Protein AF-A0A955ELM2-F1 (afdb_monomer_lite)

pLDDT: mean 89.81, std 13.29, range [38.81, 98.06]

Foldseek 3Di:
DDPDPDPPDDDVVQQQAAQHPDDQVVVVVVCPVVVVADCAAPPPRDQDDPNHGADWGWAQLVLDPRNNNPVRIGIHGPVVLVVHCNRPCVCPVVDD

Radius of gyration: 15.04 Å; chains: 1; bounding box: 48×31×38 Å

Secondary structure (DSSP, 8-state):
--------PPPGGGTSSTT----HHHHHHHHHHTTSS-SS-TTT--SEETTEE---EEEETTS-TT---GGGEEEE-HHHHHTSTTGGGTTTT---

Structure (mmCIF, N/CA/C/O backbone):
data_AF-A0A955ELM2-F1
#
_entry.id   AF-A0A955ELM2-F1
#
loop_
_atom_site.group_PDB
_atom_site.id
_atom_site.type_symbol
_atom_site.label_atom_id
_atom_site.label_alt_id
_atom_site.label_comp_id
_atom_site.label_asym_id
_atom_site.label_entity_id
_atom_site.label_seq_id
_atom_site.pdbx_PDB_ins_code
_atom_site.Cartn_x
_atom_site.Cartn_y
_atom_site.Cartn_z
_atom_site.occupancy
_atom_site.B_iso_or_equiv
_atom_site.auth_seq_id
_atom_site.auth_comp_id
_atom_site.auth_asym_id
_atom_site.auth_atom_id
_atom_site.pdbx_PDB_model_num
ATOM 1 N N . MET A 1 1 ? -27.889 22.174 -12.419 1.00 38.81 1 MET A N 1
ATOM 2 C CA . MET A 1 1 ? -27.052 21.157 -13.095 1.00 38.81 1 MET A CA 1
ATOM 3 C C . MET A 1 1 ? -25.634 21.258 -12.548 1.00 38.81 1 MET A C 1
ATOM 5 O O . MET A 1 1 ? -24.968 22.259 -12.788 1.00 38.81 1 MET A O 1
ATOM 9 N N . ALA A 1 2 ? -25.212 20.307 -11.711 1.00 47.62 2 ALA A N 1
ATOM 10 C CA . ALA A 1 2 ? -23.889 20.333 -11.089 1.00 47.62 2 ALA A CA 1
ATOM 11 C C . ALA A 1 2 ? -22.823 19.963 -12.132 1.00 47.62 2 ALA A C 1
ATOM 13 O O . ALA A 1 2 ? -22.910 18.914 -12.762 1.00 47.62 2 ALA A O 1
ATOM 14 N N . LYS A 1 3 ? -21.837 20.841 -12.337 1.00 42.06 3 LYS A N 1
ATOM 15 C CA . LYS A 1 3 ? -20.709 20.606 -13.246 1.00 42.06 3 LYS A CA 1
ATOM 16 C C . LYS A 1 3 ? -19.840 19.479 -12.677 1.00 42.06 3 LYS A C 1
ATOM 18 O O . LYS A 1 3 ? -19.122 19.692 -11.701 1.00 42.06 3 LYS A O 1
ATOM 23 N N . THR A 1 4 ? -19.900 18.288 -13.265 1.00 52.91 4 THR A N 1
ATOM 24 C CA . THR A 1 4 ? -19.022 17.163 -12.927 1.00 52.91 4 THR A CA 1
ATOM 25 C C . THR A 1 4 ? -17.591 17.547 -13.302 1.00 52.91 4 THR A C 1
ATOM 27 O O . THR A 1 4 ? -17.262 17.680 -14.478 1.00 52.91 4 THR A O 1
ATOM 30 N N . LYS A 1 5 ? -16.731 17.799 -12.307 1.00 56.66 5 LYS A N 1
ATOM 31 C CA . LYS A 1 5 ? -15.300 18.031 -12.542 1.00 56.66 5 LYS A CA 1
ATOM 32 C C . LYS A 1 5 ? -14.719 16.753 -13.148 1.00 56.66 5 LYS A C 1
ATOM 34 O O . LYS A 1 5 ? -14.665 15.735 -12.466 1.00 56.66 5 LYS A O 1
ATOM 39 N N . THR A 1 6 ? -14.298 16.801 -14.407 1.00 58.84 6 THR A N 1
ATOM 40 C CA . THR A 1 6 ? -13.536 15.721 -15.044 1.00 58.84 6 THR A CA 1
ATOM 41 C C . THR A 1 6 ? -12.256 15.502 -14.243 1.00 58.84 6 THR A C 1
ATOM 43 O O . THR A 1 6 ? -11.404 16.395 -14.178 1.00 58.84 6 THR A O 1
ATOM 46 N N . ASP A 1 7 ? -12.153 14.357 -13.575 1.00 64.06 7 ASP A N 1
ATOM 47 C CA . ASP A 1 7 ? -10.980 13.988 -12.793 1.00 64.06 7 ASP A CA 1
ATOM 48 C C . ASP A 1 7 ? -9.779 13.851 -13.739 1.00 64.06 7 ASP A C 1
ATOM 50 O O . ASP A 1 7 ? -9.738 12.956 -14.575 1.00 64.06 7 ASP A O 1
ATOM 54 N N . ARG A 1 8 ? -8.803 14.762 -13.636 1.00 74.50 8 ARG A N 1
ATOM 55 C CA . ARG A 1 8 ? -7.571 14.756 -14.452 1.00 74.50 8 ARG A CA 1
ATOM 56 C C . ARG A 1 8 ? -6.580 13.669 -14.007 1.00 74.50 8 ARG A C 1
ATOM 58 O O . ARG A 1 8 ? -5.386 13.768 -14.284 1.00 74.50 8 ARG A O 1
ATOM 65 N N . SER A 1 9 ? -7.031 12.686 -13.233 1.00 81.75 9 SER A N 1
ATOM 66 C CA . SER A 1 9 ? -6.167 11.643 -12.703 1.00 81.75 9 SER A CA 1
ATOM 67 C C . SER A 1 9 ? -5.840 10.618 -13.794 1.00 81.75 9 SER A C 1
ATOM 69 O O . SER A 1 9 ? -6.720 10.138 -14.502 1.00 81.75 9 SER A O 1
ATOM 71 N N . LEU A 1 10 ? -4.553 10.278 -13.930 1.00 87.12 10 LEU A N 1
ATOM 72 C CA . LEU A 1 10 ? -4.068 9.236 -14.850 1.00 87.12 10 LEU A CA 1
ATOM 73 C C . LEU A 1 10 ? -4.874 7.944 -14.670 1.00 87.12 10 LEU A C 1
ATOM 75 O O . LEU A 1 10 ? -4.983 7.524 -13.530 1.00 87.12 10 LEU A O 1
ATOM 79 N N . PRO A 1 11 ? -5.425 7.294 -15.695 1.00 91.94 11 PRO A N 1
ATOM 80 C CA . PRO A 1 11 ? -6.164 6.039 -15.533 1.00 91.94 11 PRO A CA 1
ATOM 81 C C . PRO A 1 11 ? -5.384 4.952 -14.755 1.00 91.94 1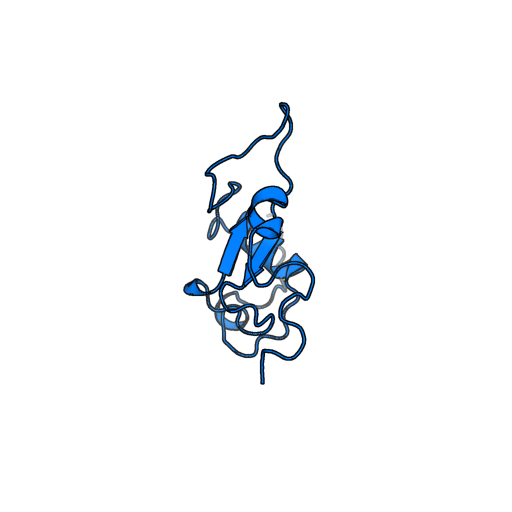1 PRO A C 1
ATOM 83 O O . PRO A 1 11 ? -4.153 4.925 -14.766 1.00 91.94 11 PRO A O 1
ATOM 86 N N . LEU A 1 12 ? -6.083 4.093 -13.998 1.00 91.50 12 LEU A N 1
ATOM 87 C CA . LEU A 1 12 ? -5.434 3.100 -13.121 1.00 91.50 12 LEU A CA 1
ATOM 88 C C . LEU A 1 12 ? -4.674 2.022 -13.899 1.00 91.50 12 LEU A C 1
ATOM 90 O O . LEU A 1 12 ? -3.619 1.590 -13.454 1.00 91.50 12 LEU A O 1
ATOM 94 N N . ASP A 1 13 ? -5.178 1.632 -15.059 1.00 91.75 13 ASP A N 1
ATOM 95 C CA . ASP A 1 13 ? -4.533 0.748 -16.032 1.00 91.75 13 ASP A CA 1
ATOM 96 C C . ASP A 1 13 ? -3.192 1.295 -16.546 1.00 91.75 13 ASP A C 1
ATOM 98 O O . ASP A 1 13 ? -2.297 0.512 -16.833 1.00 91.75 13 ASP A O 1
ATOM 102 N N . GLN A 1 14 ? -2.996 2.618 -16.577 1.00 93.06 14 GLN A N 1
ATOM 103 C CA . GLN A 1 14 ? -1.693 3.225 -16.895 1.00 93.06 14 GLN A CA 1
ATOM 104 C C . GLN A 1 14 ? -0.731 3.265 -15.698 1.00 93.06 14 GLN A C 1
ATOM 106 O O . GLN A 1 14 ? 0.452 3.557 -15.855 1.00 93.06 14 GLN A O 1
ATOM 111 N N . ILE A 1 15 ? -1.231 3.016 -14.485 1.00 95.38 15 ILE A N 1
ATOM 112 C CA . ILE A 1 15 ? -0.441 3.061 -13.250 1.00 95.38 15 ILE A CA 1
ATOM 113 C C . ILE A 1 15 ? -0.076 1.656 -12.778 1.00 95.38 15 ILE A C 1
ATOM 115 O O . ILE A 1 15 ? 1.050 1.462 -12.319 1.00 95.38 15 ILE A O 1
ATOM 119 N N . LEU A 1 16 ? -1.012 0.706 -12.870 1.00 96.75 16 LEU A N 1
ATOM 120 C CA . LEU A 1 16 ? -0.910 -0.670 -12.371 1.00 96.75 16 LEU A CA 1
ATOM 121 C C . LEU A 1 16 ? -0.137 -1.582 -13.334 1.00 96.75 16 LEU A C 1
ATOM 123 O O . LEU A 1 16 ? -0.581 -2.672 -13.692 1.00 96.75 16 LEU A O 1
ATOM 127 N N . ILE A 1 17 ? 1.030 -1.104 -13.744 1.00 96.94 17 ILE A N 1
ATOM 128 C CA . ILE A 1 17 ? 1.931 -1.732 -14.707 1.00 96.94 17 ILE A CA 1
ATOM 129 C C . ILE A 1 17 ? 3.323 -1.893 -14.098 1.00 96.94 17 ILE A C 1
ATOM 131 O O . ILE A 1 17 ? 3.649 -1.315 -13.057 1.00 96.94 17 ILE A O 1
ATOM 135 N N . GLU A 1 18 ? 4.153 -2.675 -14.773 1.00 95.62 18 GLU A N 1
ATOM 136 C CA . GLU A 1 18 ? 5.589 -2.720 -14.514 1.00 95.62 18 GLU A CA 1
ATOM 137 C C . GLU A 1 18 ? 6.265 -1.425 -15.003 1.00 95.62 18 GLU A C 1
ATOM 139 O O . GLU A 1 18 ? 5.759 -0.756 -15.904 1.00 95.62 18 GLU A O 1
ATOM 144 N N . ASN A 1 19 ? 7.401 -1.055 -14.405 1.00 94.69 19 ASN A N 1
ATOM 145 C CA . ASN A 1 19 ? 8.148 0.180 -14.697 1.00 94.69 19 ASN A CA 1
ATOM 146 C C . ASN A 1 19 ? 7.349 1.486 -14.510 1.00 94.69 19 ASN A C 1
ATOM 148 O O . ASN A 1 19 ? 7.655 2.525 -15.096 1.00 94.69 19 ASN A O 1
ATOM 152 N N . SER A 1 20 ? 6.332 1.453 -13.653 1.00 95.00 20 SER A N 1
ATOM 153 C CA . SER A 1 20 ? 5.516 2.612 -13.316 1.00 95.00 20 SER A CA 1
ATOM 154 C C . SER A 1 20 ? 6.295 3.577 -12.420 1.00 95.00 20 SER A C 1
ATOM 156 O O . SER A 1 20 ? 6.759 3.221 -11.338 1.00 95.00 20 SER A O 1
ATOM 158 N N . THR A 1 21 ? 6.403 4.841 -12.832 1.00 94.75 21 THR A N 1
ATOM 159 C CA . THR A 1 21 ? 7.045 5.912 -12.040 1.00 94.75 21 THR A CA 1
ATOM 160 C C . THR A 1 21 ? 6.084 6.580 -11.052 1.00 94.75 21 THR A C 1
ATOM 162 O O . THR A 1 21 ? 6.425 7.560 -10.380 1.00 94.75 21 THR A O 1
ATOM 165 N N . TYR A 1 22 ? 4.857 6.067 -10.952 1.00 95.75 22 TYR A N 1
ATOM 166 C CA . TYR A 1 22 ? 3.826 6.644 -10.109 1.00 95.75 22 TYR A CA 1
ATOM 167 C C . TYR A 1 22 ? 4.167 6.484 -8.622 1.00 95.75 22 TYR A C 1
ATOM 169 O O . TYR A 1 22 ? 4.500 5.404 -8.142 1.00 95.75 22 TYR A O 1
ATOM 177 N N . GLN A 1 23 ? 4.058 7.575 -7.864 1.00 94.88 23 GLN A N 1
ATOM 178 C CA . GLN A 1 23 ? 4.489 7.610 -6.465 1.00 94.88 23 GLN A CA 1
ATOM 179 C C . GLN A 1 23 ? 3.659 6.672 -5.572 1.00 94.88 23 GLN A C 1
ATOM 181 O O . GLN A 1 23 ? 2.436 6.823 -5.483 1.00 94.88 23 GLN A O 1
ATOM 186 N N . SER A 1 24 ? 4.326 5.806 -4.802 1.00 94.62 24 SER A N 1
ATOM 187 C CA . SER A 1 24 ? 3.698 4.797 -3.930 1.00 94.62 24 SER A CA 1
ATOM 188 C C . SER A 1 24 ? 2.671 5.387 -2.957 1.00 94.62 24 SER A C 1
ATOM 190 O O . SER A 1 24 ? 1.572 4.860 -2.807 1.00 94.62 24 SER A O 1
ATOM 192 N N . ASN A 1 25 ? 2.961 6.546 -2.352 1.00 95.12 25 ASN A N 1
ATOM 193 C CA . ASN A 1 25 ? 2.020 7.222 -1.4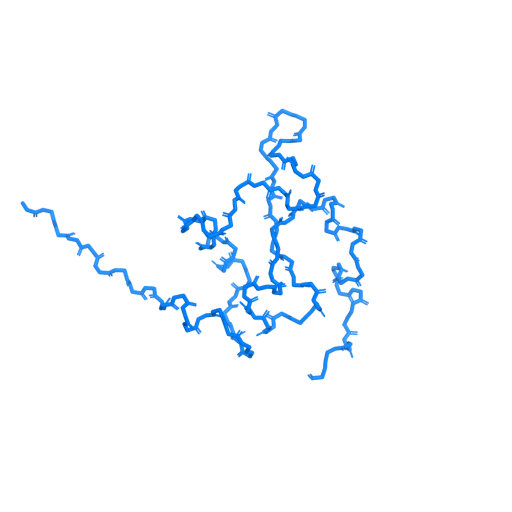49 1.00 95.12 25 ASN A CA 1
ATOM 194 C C . ASN A 1 25 ? 0.736 7.687 -2.151 1.00 95.12 25 ASN A C 1
ATOM 196 O O . ASN A 1 25 ? -0.346 7.636 -1.560 1.00 95.12 25 ASN A O 1
ATOM 200 N N . LYS A 1 26 ? 0.837 8.144 -3.406 1.00 95.75 26 LYS A N 1
ATOM 201 C CA . LYS A 1 26 ? -0.335 8.507 -4.215 1.00 95.75 26 LYS A CA 1
ATOM 202 C C . LYS A 1 26 ? -1.092 7.252 -4.645 1.00 95.75 26 LYS A C 1
ATOM 204 O O . LYS A 1 26 ? -2.321 7.269 -4.637 1.00 95.75 26 LYS A O 1
ATOM 209 N N . LEU A 1 27 ? -0.374 6.177 -4.980 1.00 96.75 27 LEU A N 1
ATOM 210 C CA . LEU A 1 27 ? -0.965 4.902 -5.383 1.00 96.75 27 LEU A CA 1
ATOM 211 C C . LEU A 1 27 ? -1.786 4.303 -4.249 1.00 96.75 27 LEU A C 1
ATOM 213 O O . LEU A 1 27 ? -2.968 4.031 -4.428 1.00 96.75 27 LEU A O 1
ATOM 217 N N . ARG A 1 28 ? -1.201 4.234 -3.052 1.00 97.19 28 ARG A N 1
ATOM 218 C CA . ARG A 1 28 ? -1.859 3.774 -1.828 1.00 97.19 28 ARG A CA 1
ATOM 219 C C . ARG A 1 28 ? -3.208 4.453 -1.607 1.00 97.19 28 ARG A C 1
ATOM 221 O O . ARG A 1 28 ? -4.230 3.788 -1.483 1.00 97.19 28 ARG A O 1
ATOM 228 N N . LYS A 1 29 ? -3.222 5.791 -1.595 1.00 95.81 29 LYS A N 1
ATOM 229 C CA . LYS A 1 29 ? -4.451 6.578 -1.396 1.00 95.81 29 LYS A CA 1
ATOM 230 C C . LYS A 1 29 ? -5.501 6.257 -2.456 1.00 95.81 29 LYS A C 1
ATOM 232 O O . LYS A 1 29 ? -6.686 6.207 -2.147 1.00 95.81 29 LYS A O 1
ATOM 237 N N . ARG A 1 30 ? -5.071 6.047 -3.700 1.00 95.56 30 ARG A N 1
ATOM 238 C CA . ARG A 1 30 ? -5.969 5.773 -4.818 1.00 95.56 30 ARG A CA 1
ATOM 239 C C . ARG A 1 30 ? -6.543 4.361 -4.783 1.00 95.56 30 ARG A C 1
ATOM 241 O O . ARG A 1 30 ? -7.735 4.208 -5.024 1.00 95.56 30 ARG A O 1
ATOM 248 N N . LEU A 1 31 ? -5.737 3.361 -4.436 1.00 96.56 31 LEU A N 1
ATOM 249 C CA . LEU A 1 31 ? -6.185 1.979 -4.248 1.00 96.56 31 LEU A CA 1
ATOM 250 C C . LEU A 1 31 ? -7.243 1.880 -3.146 1.00 96.56 31 LEU A C 1
ATOM 252 O O . LEU A 1 31 ? -8.280 1.261 -3.354 1.00 96.56 31 LEU A O 1
ATOM 256 N N . LEU A 1 32 ? -7.021 2.572 -2.024 1.00 95.94 32 LEU A N 1
ATOM 257 C CA . LEU A 1 32 ? -7.982 2.633 -0.921 1.00 95.94 32 LEU A CA 1
ATOM 258 C C . LEU A 1 32 ? -9.258 3.392 -1.310 1.00 95.94 32 LEU A C 1
ATOM 260 O O . LEU A 1 32 ? -10.361 2.928 -1.050 1.00 95.94 32 LEU A O 1
ATOM 264 N N . LYS A 1 33 ? -9.129 4.546 -1.980 1.00 95.06 33 LYS A N 1
ATOM 265 C CA . LYS A 1 33 ? -10.282 5.359 -2.404 1.00 95.06 33 LYS A CA 1
ATOM 266 C C . LYS A 1 33 ? -11.142 4.671 -3.471 1.00 95.06 33 LYS A C 1
ATOM 268 O O . LYS A 1 33 ? -12.345 4.891 -3.506 1.00 95.06 33 LYS A O 1
ATOM 273 N N . SER A 1 34 ? -10.527 3.891 -4.357 1.00 93.62 34 SER A N 1
ATOM 274 C CA . SER A 1 34 ? -11.230 3.150 -5.415 1.00 93.62 34 SER A CA 1
ATOM 275 C C . SER A 1 34 ? -11.854 1.841 -4.931 1.00 93.62 34 SER A C 1
ATOM 277 O O . SER A 1 34 ? -12.582 1.217 -5.694 1.00 93.62 34 SER A O 1
ATOM 279 N N . GLY A 1 35 ? -11.573 1.410 -3.696 1.00 95.06 35 GLY A N 1
ATOM 280 C CA . GLY A 1 35 ? -12.057 0.137 -3.160 1.00 95.06 35 GLY A CA 1
ATOM 281 C C . GLY A 1 35 ? -11.356 -1.099 -3.733 1.00 95.06 35 GLY A C 1
ATOM 282 O O . GLY A 1 35 ? -11.729 -2.212 -3.384 1.00 95.06 35 GLY A O 1
ATOM 283 N N . ILE A 1 36 ? -10.326 -0.928 -4.572 1.00 96.12 36 ILE A N 1
ATOM 284 C CA . ILE A 1 36 ? -9.515 -2.041 -5.100 1.00 96.12 36 ILE A CA 1
ATOM 285 C C . ILE A 1 36 ? -8.764 -2.747 -3.971 1.00 96.12 36 ILE A C 1
ATOM 287 O O . ILE A 1 36 ? -8.595 -3.964 -3.991 1.00 96.12 36 ILE A O 1
ATOM 291 N N . LYS A 1 37 ? -8.298 -1.975 -2.985 1.00 96.81 37 LYS A N 1
ATOM 292 C CA . LYS A 1 37 ? -7.729 -2.492 -1.742 1.00 96.81 37 LYS A CA 1
ATOM 293 C C . LYS A 1 37 ? -8.542 -1.970 -0.565 1.00 96.81 37 LYS A C 1
ATOM 295 O O . LYS A 1 37 ? -9.017 -0.835 -0.586 1.00 96.8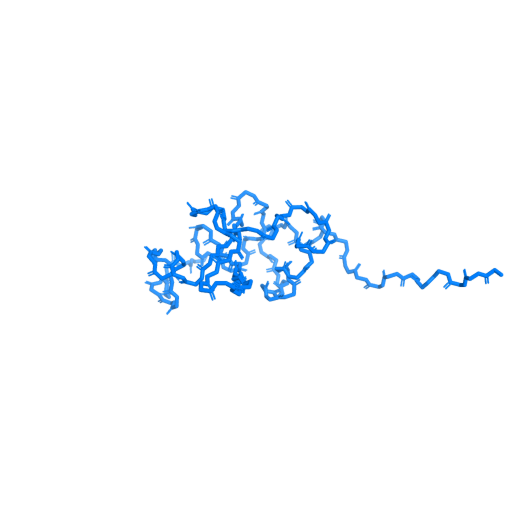1 37 LYS A O 1
ATOM 300 N N . LEU A 1 38 ? -8.680 -2.799 0.462 1.00 95.88 38 LEU A N 1
ATOM 301 C CA . LEU A 1 38 ? -9.484 -2.493 1.639 1.00 95.88 38 LEU A CA 1
ATOM 302 C C . LEU A 1 38 ? -8.698 -1.660 2.659 1.00 95.88 38 LEU A C 1
ATOM 304 O O . LEU A 1 38 ? -7.469 -1.696 2.709 1.00 95.88 38 LEU A O 1
ATOM 308 N N . LEU A 1 39 ? -9.422 -0.935 3.515 1.00 95.62 39 LEU A N 1
ATOM 309 C CA . LEU A 1 39 ? -8.872 -0.239 4.686 1.00 95.62 39 LEU A CA 1
ATOM 310 C C . LEU A 1 39 ? -8.568 -1.225 5.831 1.00 95.62 39 LEU A C 1
ATOM 312 O O . LEU A 1 39 ? -8.964 -1.013 6.973 1.00 95.62 39 LEU A O 1
ATOM 316 N N . CYS A 1 40 ? -7.863 -2.312 5.527 1.00 96.75 40 CYS A N 1
ATOM 317 C CA . CYS A 1 40 ? -7.381 -3.290 6.495 1.00 96.75 40 CYS A CA 1
ATOM 318 C C . CYS A 1 40 ? -5.969 -3.756 6.124 1.00 96.75 40 CYS A C 1
ATOM 320 O O . CYS A 1 40 ? -5.535 -3.638 4.978 1.00 96.75 40 CYS A O 1
ATOM 322 N N . CYS A 1 41 ? -5.229 -4.268 7.106 1.00 97.88 41 CYS A N 1
ATOM 323 C CA . CYS A 1 41 ? -3.947 -4.908 6.841 1.00 97.88 41 CYS A CA 1
ATOM 324 C C . CYS A 1 41 ? -4.165 -6.282 6.193 1.00 97.88 41 CYS A C 1
ATOM 326 O O . CYS A 1 41 ? -4.741 -7.159 6.826 1.00 97.88 41 CYS A O 1
ATOM 328 N N . GLU A 1 42 ? -3.622 -6.507 4.998 1.00 97.94 42 GLU A N 1
ATOM 329 C CA . GLU A 1 42 ? -3.716 -7.781 4.265 1.00 97.94 42 GLU A CA 1
ATOM 330 C C . GLU A 1 42 ? -2.899 -8.924 4.907 1.00 97.94 42 GLU A C 1
ATOM 332 O O . GLU A 1 42 ? -3.024 -10.072 4.497 1.00 97.94 42 GLU A O 1
ATOM 337 N N . MET A 1 43 ? -2.055 -8.639 5.911 1.00 97.06 43 MET A N 1
ATOM 338 C CA . MET A 1 43 ? -1.267 -9.661 6.623 1.00 97.06 43 MET A CA 1
ATOM 339 C C . MET A 1 43 ? -1.883 -10.094 7.956 1.00 97.06 43 MET A C 1
ATOM 341 O O . MET A 1 43 ? -1.912 -11.280 8.261 1.00 97.06 43 MET A O 1
ATOM 345 N N . CYS A 1 44 ? -2.332 -9.146 8.783 1.00 97.12 44 CYS A N 1
ATOM 346 C CA . CYS A 1 44 ? -2.869 -9.448 10.116 1.00 97.12 44 CYS A CA 1
ATOM 347 C C . CYS A 1 44 ? -4.373 -9.199 10.249 1.00 97.12 44 CYS A C 1
ATOM 349 O O . CYS A 1 44 ? -4.918 -9.391 11.333 1.00 97.12 44 CYS A O 1
ATOM 351 N N . ASN A 1 45 ? -5.033 -8.751 9.177 1.00 97.12 45 ASN A N 1
ATOM 352 C CA . ASN A 1 45 ? -6.473 -8.487 9.092 1.00 97.12 45 ASN A CA 1
ATOM 353 C C . ASN A 1 45 ? -7.009 -7.461 10.102 1.00 97.12 45 ASN A C 1
ATOM 355 O O . ASN A 1 45 ? -8.216 -7.345 10.294 1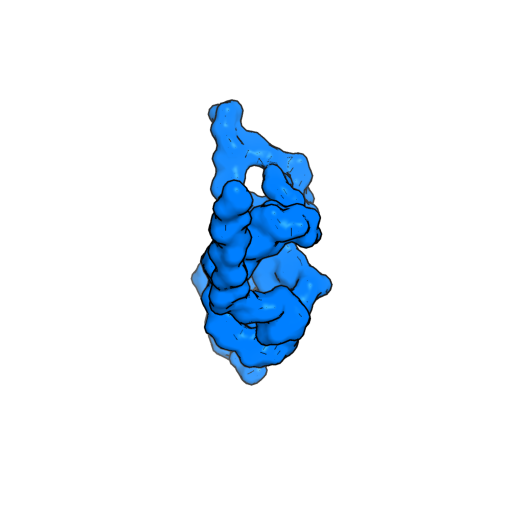.00 97.12 45 ASN A O 1
ATOM 359 N N . ARG A 1 46 ? -6.129 -6.683 10.742 1.00 96.88 46 ARG A N 1
ATOM 360 C CA . ARG A 1 46 ? -6.528 -5.621 11.670 1.00 96.88 46 ARG A CA 1
ATOM 361 C C . ARG A 1 46 ? -6.818 -4.323 10.926 1.00 96.88 46 ARG A C 1
ATOM 363 O O . ARG A 1 46 ? -6.127 -3.967 9.968 1.00 96.88 46 ARG A O 1
ATOM 370 N N . THR A 1 47 ? -7.805 -3.604 11.435 1.00 97.00 47 THR A N 1
ATOM 371 C CA . THR A 1 47 ? -8.178 -2.241 11.034 1.00 97.00 47 THR A CA 1
ATOM 372 C C . THR A 1 47 ? -7.815 -1.217 12.109 1.00 97.00 47 THR A C 1
ATOM 374 O O . THR A 1 47 ? -7.583 -0.054 11.790 1.00 97.00 47 THR A O 1
ATOM 377 N N . GLU A 1 48 ? -7.696 -1.656 13.366 1.00 96.81 48 GLU A N 1
ATOM 378 C CA . GLU A 1 48 ? -7.470 -0.805 14.536 1.00 96.81 48 GLU A CA 1
ATOM 379 C C . GLU A 1 48 ? -6.298 -1.283 15.400 1.00 96.81 48 GLU A C 1
ATOM 381 O O . GLU A 1 48 ? -6.008 -2.478 15.519 1.00 96.81 48 GLU A O 1
ATOM 386 N N . TRP A 1 49 ? -5.629 -0.316 16.022 1.00 94.06 49 TRP A N 1
ATOM 387 C CA . TRP A 1 49 ? -4.566 -0.502 16.996 1.00 94.06 49 TRP A CA 1
ATOM 388 C C . TRP A 1 49 ? -4.803 0.442 18.171 1.00 94.06 49 TRP A C 1
ATOM 390 O O . TRP A 1 49 ? -4.905 1.651 17.978 1.00 94.06 49 TRP A O 1
ATOM 400 N N . MET A 1 50 ? -4.899 -0.109 19.386 1.00 94.62 50 MET A N 1
ATOM 401 C CA . MET A 1 50 ? -5.188 0.658 20.610 1.00 94.62 50 MET A CA 1
ATOM 402 C C . MET A 1 50 ? -6.445 1.547 20.480 1.00 94.62 50 MET A C 1
ATOM 404 O O . MET A 1 50 ? -6.445 2.701 20.899 1.00 94.62 50 MET A O 1
ATOM 408 N N . GLY A 1 51 ? -7.502 1.029 19.844 1.00 94.75 51 GLY A N 1
ATOM 409 C CA . GLY A 1 51 ? -8.764 1.752 19.626 1.00 94.75 51 GLY A CA 1
ATOM 410 C C . GLY A 1 51 ? -8.701 2.877 18.586 1.00 94.75 51 GLY A C 1
ATOM 411 O O . GLY A 1 51 ? -9.637 3.661 18.480 1.00 94.75 51 GLY A O 1
ATOM 412 N N . SER A 1 52 ? -7.606 2.988 17.827 1.00 95.19 52 SER A N 1
ATOM 413 C CA . SER A 1 52 ? -7.442 3.973 16.752 1.00 95.19 52 SER A CA 1
ATOM 414 C C . SER A 1 52 ? -7.256 3.290 15.392 1.00 95.19 52 SER A C 1
ATOM 416 O O . SER A 1 52 ? -6.630 2.228 15.337 1.00 95.19 52 SER A O 1
ATOM 418 N N . PRO A 1 53 ? -7.724 3.884 14.276 1.00 95.94 53 PRO A N 1
ATOM 419 C CA . PRO A 1 53 ? -7.490 3.339 12.941 1.00 95.94 53 PRO A CA 1
ATOM 420 C C . PRO A 1 53 ? -5.999 3.175 12.638 1.00 95.94 53 PRO A C 1
ATOM 422 O O . PRO A 1 53 ? -5.199 4.091 12.840 1.00 95.94 53 PRO A O 1
ATOM 425 N N . ILE A 1 54 ? -5.619 2.011 12.116 1.00 95.69 54 ILE A N 1
ATOM 426 C CA . ILE A 1 54 ? -4.229 1.724 11.762 1.00 95.69 54 ILE A CA 1
ATOM 427 C C . ILE A 1 54 ? -3.818 2.568 10.548 1.00 95.69 54 ILE A C 1
ATOM 429 O O . ILE A 1 54 ? -4.493 2.530 9.515 1.00 95.69 54 ILE A O 1
ATOM 433 N N . PRO A 1 55 ? -2.667 3.264 10.595 1.00 95.12 55 PRO A N 1
ATOM 434 C CA . PRO A 1 55 ? -2.089 3.844 9.394 1.00 95.12 55 PRO A CA 1
ATOM 435 C C . PRO A 1 55 ? -1.600 2.716 8.482 1.00 95.12 55 PRO A C 1
ATOM 437 O O . PRO A 1 55 ? -0.681 1.985 8.827 1.00 95.12 55 PRO A O 1
ATOM 440 N N . LEU A 1 56 ? -2.216 2.553 7.316 1.00 97.38 56 LEU A N 1
ATOM 441 C CA . LEU A 1 56 ? -1.806 1.527 6.359 1.00 97.38 56 LEU A CA 1
ATOM 442 C C . LEU A 1 56 ? -0.743 2.056 5.390 1.00 97.38 56 LEU A C 1
ATOM 444 O O . LEU A 1 56 ? -0.802 3.212 4.956 1.00 97.38 56 LEU A O 1
ATOM 448 N N . GLU A 1 57 ? 0.182 1.183 5.007 1.00 97.12 57 GLU A N 1
ATOM 449 C CA . GLU A 1 57 ? 1.286 1.416 4.078 1.00 97.12 57 GLU A CA 1
ATOM 450 C C . GLU A 1 57 ? 1.113 0.547 2.825 1.00 97.12 57 GLU A C 1
ATOM 452 O O . GLU A 1 57 ? 0.439 -0.481 2.862 1.00 97.12 57 GLU A O 1
ATOM 457 N N . LEU A 1 58 ? 1.682 0.990 1.701 1.00 97.38 58 LEU A N 1
ATOM 458 C CA . LEU A 1 58 ? 1.747 0.191 0.478 1.00 97.38 58 LEU A CA 1
ATOM 459 C C . LEU A 1 58 ? 3.094 -0.519 0.455 1.00 97.38 58 LEU A C 1
ATOM 461 O O . LEU A 1 58 ? 4.125 0.152 0.501 1.00 97.38 58 LEU A O 1
ATOM 465 N N . ASP A 1 59 ? 3.056 -1.839 0.361 1.00 96.50 59 ASP A N 1
ATOM 466 C CA . ASP A 1 59 ? 4.228 -2.688 0.225 1.00 96.50 59 ASP A CA 1
ATOM 467 C C . ASP A 1 59 ? 4.234 -3.369 -1.145 1.00 96.50 59 ASP A C 1
ATOM 469 O O . ASP A 1 59 ? 3.199 -3.821 -1.649 1.00 96.50 59 ASP A O 1
ATOM 473 N N . HIS A 1 60 ? 5.428 -3.427 -1.724 1.00 95.81 60 HIS A N 1
ATOM 474 C CA . HIS A 1 60 ? 5.732 -4.138 -2.954 1.00 95.81 60 HIS A CA 1
ATOM 475 C C . HIS A 1 60 ? 6.321 -5.486 -2.552 1.00 95.81 60 HIS A C 1
ATOM 477 O O . HIS A 1 60 ? 7.403 -5.531 -1.970 1.00 95.81 60 HIS A O 1
ATOM 483 N N . ILE A 1 61 ? 5.633 -6.586 -2.860 1.00 95.19 61 ILE A N 1
ATOM 484 C CA . ILE A 1 61 ? 5.997 -7.933 -2.389 1.00 95.19 61 ILE A CA 1
ATOM 485 C C . ILE A 1 61 ? 7.408 -8.318 -2.852 1.00 95.19 61 ILE A C 1
ATOM 487 O O . ILE A 1 61 ? 8.185 -8.864 -2.072 1.00 95.19 61 ILE A O 1
ATOM 491 N N . ASN A 1 62 ? 7.763 -7.991 -4.097 1.00 93.31 62 ASN A N 1
ATOM 492 C CA . ASN A 1 62 ? 9.112 -8.190 -4.635 1.00 93.31 62 ASN A CA 1
ATOM 493 C C . ASN A 1 62 ? 10.121 -7.097 -4.227 1.00 93.31 62 ASN A C 1
ATOM 495 O O . ASN A 1 62 ? 11.296 -7.178 -4.579 1.00 93.31 62 ASN A O 1
ATOM 499 N N . GLY A 1 63 ? 9.680 -6.053 -3.524 1.00 92.06 63 GLY A N 1
ATOM 500 C CA . GLY A 1 63 ? 10.500 -4.920 -3.105 1.00 92.06 63 GLY A CA 1
ATOM 501 C C . GLY A 1 63 ? 10.890 -3.940 -4.215 1.00 92.06 63 GLY A C 1
ATOM 502 O O . GLY A 1 63 ? 11.595 -2.968 -3.935 1.00 92.06 63 GLY A O 1
ATOM 503 N N . ASN A 1 64 ? 10.448 -4.158 -5.457 1.00 92.19 64 ASN A N 1
ATOM 504 C CA . ASN A 1 64 ? 10.665 -3.240 -6.567 1.00 92.19 64 ASN A CA 1
ATOM 505 C C . ASN A 1 64 ? 9.561 -2.175 -6.597 1.00 92.19 64 ASN A C 1
ATOM 507 O O . ASN A 1 64 ? 8.433 -2.433 -7.012 1.00 92.19 64 ASN A O 1
ATOM 511 N N . LYS A 1 65 ? 9.919 -0.940 -6.230 1.00 92.19 65 LYS A N 1
ATOM 512 C CA . LYS A 1 65 ? 8.993 0.205 -6.191 1.00 92.19 65 LYS A CA 1
ATOM 513 C C . LYS A 1 65 ? 8.396 0.603 -7.550 1.00 92.19 65 LYS A C 1
ATOM 515 O O . LYS A 1 65 ? 7.468 1.407 -7.567 1.00 92.19 65 LYS A O 1
ATOM 520 N N . TYR A 1 66 ? 8.947 0.109 -8.661 1.00 94.44 66 TYR A N 1
ATOM 521 C CA . TYR A 1 66 ? 8.463 0.395 -10.014 1.00 94.44 66 TYR A CA 1
ATOM 522 C C . TYR A 1 66 ? 7.504 -0.677 -10.550 1.00 94.44 66 TYR A C 1
ATOM 524 O O . TYR A 1 66 ? 6.888 -0.478 -11.594 1.00 94.44 66 TYR A O 1
ATOM 532 N N . ASP A 1 67 ? 7.344 -1.806 -9.854 1.00 96.12 67 ASP A N 1
ATOM 533 C CA . ASP A 1 67 ? 6.400 -2.853 -10.242 1.00 96.12 67 ASP A CA 1
ATOM 534 C C . ASP A 1 67 ? 5.053 -2.651 -9.540 1.00 96.12 67 ASP A C 1
ATOM 536 O O . ASP A 1 67 ? 4.779 -3.215 -8.480 1.00 96.12 67 ASP A O 1
ATOM 540 N N . ASN A 1 68 ? 4.200 -1.821 -10.138 1.00 97.31 68 ASN A N 1
ATOM 541 C CA . ASN A 1 68 ? 2.893 -1.469 -9.587 1.00 97.31 68 ASN A CA 1
ATOM 542 C C . ASN A 1 68 ? 1.773 -2.427 -10.024 1.00 97.31 68 ASN A C 1
ATOM 544 O O . ASN A 1 68 ? 0.595 -2.112 -9.836 1.00 97.31 68 ASN A O 1
ATOM 548 N N . ARG A 1 69 ? 2.094 -3.595 -10.596 1.00 97.69 69 ARG A N 1
ATOM 549 C CA . ARG A 1 69 ? 1.078 -4.596 -10.947 1.00 97.69 69 ARG A CA 1
ATOM 550 C C . ARG A 1 69 ? 0.343 -5.049 -9.689 1.00 97.69 69 ARG A C 1
ATOM 552 O O . ARG A 1 69 ? 0.957 -5.306 -8.659 1.00 97.69 69 ARG A O 1
ATOM 559 N N . LEU A 1 70 ? -0.982 -5.171 -9.771 1.00 97.06 70 LEU A N 1
ATOM 560 C CA . LEU A 1 70 ? -1.840 -5.333 -8.591 1.00 97.06 70 LEU A CA 1
ATOM 561 C C . LEU A 1 70 ? -1.464 -6.534 -7.705 1.00 97.06 70 LEU A C 1
ATOM 563 O O . LEU A 1 70 ? -1.534 -6.425 -6.484 1.00 97.06 70 LEU A O 1
ATOM 567 N N . PHE A 1 71 ? -1.039 -7.650 -8.303 1.00 97.06 71 PHE A N 1
ATOM 568 C CA . PHE A 1 71 ? -0.615 -8.845 -7.565 1.00 97.06 71 PHE A CA 1
ATOM 569 C C . PHE A 1 71 ? 0.668 -8.631 -6.748 1.00 97.06 71 PHE A C 1
ATOM 571 O O . PHE A 1 71 ? 0.886 -9.344 -5.776 1.00 97.06 71 PHE A O 1
ATOM 578 N N . ASN A 1 72 ? 1.514 -7.670 -7.134 1.00 97.00 72 ASN A N 1
ATOM 579 C CA . ASN A 1 72 ? 2.747 -7.328 -6.429 1.00 97.00 72 ASN A CA 1
ATOM 580 C C . ASN A 1 72 ? 2.505 -6.320 -5.293 1.00 97.00 72 ASN A C 1
ATOM 582 O O . ASN A 1 72 ? 3.414 -6.017 -4.526 1.00 97.00 72 ASN A O 1
ATOM 586 N N . LEU A 1 73 ? 1.289 -5.784 -5.174 1.00 97.50 73 LEU A N 1
ATOM 587 C CA . LEU A 1 73 ? 0.945 -4.756 -4.202 1.00 97.50 73 LEU A CA 1
ATOM 588 C C . LEU A 1 73 ? 0.120 -5.333 -3.057 1.00 97.50 73 LEU A C 1
ATOM 590 O O . LEU A 1 73 ? -0.900 -5.995 -3.276 1.00 97.50 73 LEU A O 1
ATOM 594 N N . ARG A 1 74 ? 0.481 -4.969 -1.828 1.00 97.50 74 ARG A N 1
ATOM 595 C CA . ARG A 1 74 ? -0.348 -5.213 -0.644 1.00 97.50 74 ARG A CA 1
ATOM 596 C C . ARG A 1 74 ? -0.395 -4.005 0.278 1.00 97.50 74 ARG A C 1
ATOM 598 O O . ARG A 1 74 ? 0.565 -3.247 0.397 1.00 97.50 74 ARG A O 1
ATOM 605 N N . ILE A 1 75 ? -1.533 -3.828 0.927 1.00 98.06 75 ILE A N 1
ATOM 606 C CA . ILE A 1 75 ? -1.767 -2.834 1.961 1.00 98.06 75 ILE A CA 1
ATOM 607 C C . ILE A 1 75 ? -1.553 -3.498 3.315 1.00 98.06 75 ILE A C 1
ATOM 609 O O . ILE A 1 75 ? -2.267 -4.427 3.681 1.00 98.06 75 ILE A O 1
ATOM 613 N N . ILE A 1 76 ? -0.566 -3.033 4.072 1.00 98.00 76 ILE A N 1
ATOM 614 C CA . ILE A 1 76 ? -0.206 -3.635 5.359 1.00 98.00 76 ILE A CA 1
ATOM 615 C C . ILE A 1 76 ? 0.001 -2.568 6.429 1.00 98.00 76 ILE A C 1
ATOM 617 O O . ILE A 1 76 ? 0.218 -1.396 6.131 1.00 98.00 76 ILE A O 1
ATOM 621 N N . CYS A 1 77 ? -0.106 -2.956 7.699 1.00 97.19 77 CYS A N 1
ATOM 622 C CA . CYS A 1 77 ? 0.200 -2.064 8.813 1.00 97.19 77 CYS A CA 1
ATOM 623 C C . CYS A 1 77 ? 1.720 -1.927 9.016 1.00 97.19 77 CYS A C 1
ATOM 625 O O . CYS A 1 77 ? 2.463 -2.821 8.602 1.00 97.19 77 CYS A O 1
ATOM 627 N N . PRO A 1 78 ? 2.201 -0.885 9.720 1.00 96.00 78 PRO A N 1
ATOM 628 C CA . PRO A 1 78 ? 3.633 -0.637 9.878 1.00 96.00 78 PRO A CA 1
ATOM 629 C C . PRO A 1 78 ? 4.320 -1.756 10.671 1.00 96.00 78 PRO A C 1
ATOM 631 O O . PRO A 1 78 ? 5.464 -2.108 10.396 1.00 96.00 78 PRO A O 1
ATOM 634 N N . ASN A 1 79 ? 3.595 -2.378 11.608 1.00 95.88 79 ASN A N 1
ATOM 635 C CA . ASN A 1 79 ? 4.093 -3.508 12.392 1.00 95.88 79 ASN A CA 1
ATOM 636 C C . ASN A 1 79 ? 4.329 -4.741 11.509 1.00 95.88 79 ASN A C 1
ATOM 638 O O . ASN A 1 79 ? 5.380 -5.367 11.598 1.00 95.88 79 ASN A O 1
ATOM 642 N N . CYS A 1 80 ? 3.384 -5.075 10.624 1.00 96.81 80 CYS A N 1
ATOM 643 C CA . CYS A 1 80 ? 3.569 -6.160 9.661 1.00 96.81 80 CYS A CA 1
ATOM 644 C C . CYS A 1 80 ? 4.648 -5.808 8.635 1.00 96.81 80 CYS A C 1
ATOM 646 O O . CYS A 1 80 ? 5.492 -6.648 8.333 1.00 96.81 80 CYS A O 1
ATOM 648 N N . HIS A 1 81 ? 4.683 -4.565 8.153 1.00 96.12 81 HIS A N 1
ATOM 649 C CA . HIS A 1 81 ? 5.698 -4.125 7.201 1.00 96.12 81 HIS A CA 1
ATOM 650 C C . HIS A 1 81 ? 7.112 -4.270 7.769 1.00 96.12 81 HIS A C 1
ATOM 652 O O . HIS A 1 81 ? 7.990 -4.766 7.069 1.00 96.12 81 HIS A O 1
ATOM 658 N N . ALA A 1 82 ? 7.319 -3.969 9.055 1.00 95.81 82 ALA A N 1
ATOM 659 C CA . ALA A 1 82 ? 8.608 -4.139 9.727 1.00 95.81 82 ALA A CA 1
ATOM 660 C C . ALA A 1 82 ? 9.159 -5.580 9.686 1.00 95.81 82 ALA A C 1
ATOM 662 O O . ALA A 1 82 ? 10.379 -5.774 9.717 1.00 95.81 82 ALA A O 1
ATOM 663 N N . THR A 1 83 ? 8.278 -6.582 9.575 1.00 95.31 83 THR A N 1
ATOM 664 C CA . THR A 1 83 ? 8.647 -8.009 9.480 1.00 95.31 83 THR A CA 1
ATOM 665 C C . THR A 1 83 ? 9.038 -8.457 8.071 1.00 95.31 83 THR A C 1
ATOM 667 O O . THR A 1 83 ? 9.540 -9.563 7.899 1.00 95.31 83 THR A O 1
ATOM 670 N N . THR A 1 84 ? 8.837 -7.617 7.055 1.00 93.56 84 THR A N 1
ATOM 671 C CA . THR A 1 84 ? 9.171 -7.957 5.667 1.00 93.56 84 THR A CA 1
ATOM 672 C C . THR A 1 84 ? 10.676 -7.849 5.400 1.00 93.56 84 THR A C 1
ATOM 674 O O . THR A 1 84 ? 11.401 -7.067 6.031 1.00 93.56 84 THR A O 1
ATOM 677 N N . ASN A 1 85 ? 11.145 -8.611 4.411 1.00 89.50 85 ASN A N 1
ATOM 678 C CA . ASN A 1 85 ? 12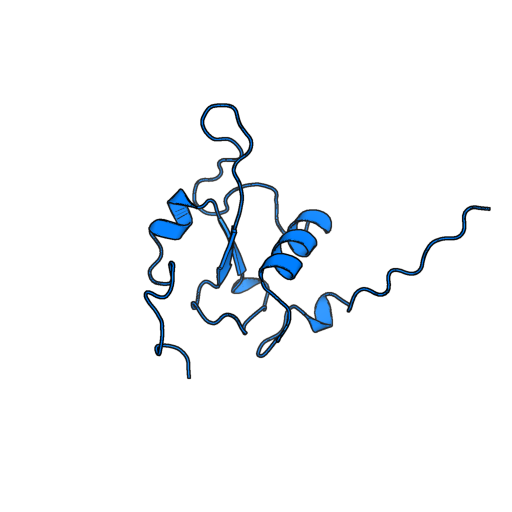.538 -8.584 3.952 1.00 89.50 85 ASN A CA 1
ATOM 679 C C . ASN A 1 85 ? 12.881 -7.309 3.159 1.00 89.50 85 ASN A C 1
ATOM 681 O O . ASN A 1 85 ? 14.051 -7.011 2.953 1.00 89.50 85 ASN A O 1
ATOM 685 N N . THR A 1 86 ? 11.871 -6.552 2.730 1.00 87.88 86 THR A N 1
ATOM 686 C CA . THR A 1 86 ? 11.980 -5.339 1.903 1.00 87.88 86 THR A CA 1
ATOM 687 C C . THR A 1 86 ? 11.852 -4.052 2.724 1.00 87.88 86 THR A C 1
ATOM 689 O O . THR A 1 86 ? 12.059 -2.952 2.210 1.00 87.88 86 THR A O 1
ATOM 692 N N . TYR A 1 87 ? 11.558 -4.166 4.023 1.00 90.00 87 TYR A N 1
ATOM 693 C CA . TYR A 1 87 ? 11.299 -3.023 4.893 1.00 90.00 87 TYR A CA 1
ATOM 694 C C . TYR A 1 87 ? 12.456 -2.022 4.937 1.00 90.00 87 TYR A C 1
ATOM 696 O O . TYR A 1 87 ? 13.603 -2.398 5.175 1.00 90.00 87 TYR A O 1
ATOM 704 N N . ARG A 1 88 ? 12.134 -0.730 4.779 1.00 83.69 88 ARG A N 1
ATOM 705 C CA . ARG A 1 88 ? 13.049 0.420 4.957 1.00 83.69 88 ARG A CA 1
ATOM 706 C C . ARG A 1 88 ? 14.442 0.222 4.349 1.00 83.69 88 ARG A C 1
ATOM 708 O O . ARG A 1 88 ? 15.448 0.584 4.949 1.00 83.69 88 ARG A O 1
ATOM 715 N N . GLY A 1 89 ? 14.487 -0.320 3.136 1.00 80.44 89 GLY A N 1
ATOM 716 C CA . GLY A 1 89 ? 15.726 -0.423 2.376 1.00 80.44 89 GLY A CA 1
ATOM 717 C C . GLY A 1 89 ? 16.607 -1.619 2.731 1.00 80.44 89 GLY A C 1
ATOM 718 O O . GLY A 1 89 ? 17.746 -1.676 2.277 1.00 80.44 89 GLY A O 1
ATOM 719 N N . LYS A 1 90 ? 16.078 -2.616 3.453 1.00 83.00 90 LYS A N 1
ATOM 720 C CA . LYS A 1 90 ? 16.727 -3.931 3.605 1.00 83.00 90 LYS A CA 1
ATOM 721 C C . LYS A 1 90 ? 17.072 -4.600 2.262 1.00 83.00 90 LYS A C 1
ATOM 723 O O . LYS A 1 90 ? 17.947 -5.454 2.226 1.00 83.00 90 LYS A O 1
ATOM 728 N N . ASN A 1 91 ? 16.420 -4.192 1.171 1.00 81.56 91 ASN A N 1
ATOM 729 C CA . ASN A 1 91 ? 16.651 -4.665 -0.195 1.00 81.56 91 ASN A CA 1
ATOM 730 C C . ASN A 1 91 ? 17.276 -3.600 -1.130 1.00 81.56 91 ASN A C 1
ATOM 732 O O . ASN A 1 91 ? 17.125 -3.685 -2.354 1.00 81.56 91 ASN A O 1
ATOM 736 N N . ILE A 1 92 ? 17.929 -2.557 -0.595 1.00 78.62 92 ILE A N 1
ATOM 737 C CA . ILE A 1 92 ? 18.647 -1.576 -1.428 1.00 78.62 92 ILE A CA 1
ATOM 738 C C . ILE A 1 92 ? 19.718 -2.310 -2.247 1.00 78.62 92 ILE A C 1
ATOM 740 O O . ILE A 1 92 ? 20.542 -3.034 -1.699 1.00 78.62 92 ILE A O 1
ATOM 744 N N . GLY A 1 93 ? 19.698 -2.118 -3.569 1.00 72.25 93 GLY A N 1
ATOM 745 C CA . GLY A 1 93 ? 20.626 -2.767 -4.503 1.00 72.25 93 GLY A CA 1
ATOM 746 C C . GLY A 1 93 ? 20.213 -4.172 -4.957 1.00 72.25 93 GLY A C 1
ATOM 747 O O . GLY A 1 93 ? 20.907 -4.763 -5.778 1.00 72.25 93 GLY A O 1
ATOM 748 N N . SER A 1 94 ? 19.089 -4.710 -4.469 1.00 72.00 94 SER A N 1
ATOM 749 C CA . SER A 1 94 ? 18.608 -6.052 -4.839 1.00 72.00 94 SER A CA 1
ATOM 750 C C 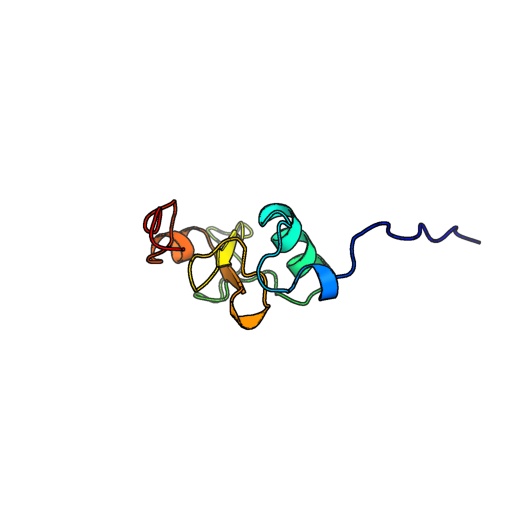. SER A 1 94 ? 17.744 -6.082 -6.107 1.00 72.00 94 SER A C 1
ATOM 752 O O . SER A 1 94 ? 17.431 -7.161 -6.602 1.00 72.00 94 SER A O 1
ATOM 754 N N . TYR A 1 95 ? 17.348 -4.922 -6.631 1.00 63.19 95 TYR A N 1
ATOM 755 C CA . TYR A 1 95 ? 16.572 -4.788 -7.864 1.00 63.19 95 TYR A CA 1
ATOM 756 C C . TYR A 1 95 ? 17.464 -4.195 -8.967 1.00 63.19 95 TYR A C 1
ATOM 758 O O . TYR A 1 95 ? 18.079 -3.148 -8.758 1.00 63.19 95 TYR A O 1
ATOM 766 N N . LYS A 1 96 ? 17.574 -4.903 -10.099 1.00 52.03 96 LYS A N 1
ATOM 767 C CA . LYS A 1 96 ? 18.229 -4.444 -11.336 1.00 52.03 96 LYS A CA 1
ATOM 768 C C . LYS A 1 96 ? 17.209 -3.799 -12.259 1.00 52.03 96 LYS A C 1
ATOM 770 O O . LYS A 1 96 ? 16.087 -4.346 -12.331 1.00 52.03 96 LYS A O 1
#

Sequence (96 aa):
MAKTKTDRSLPLDQILIENSTYQSNKLRKRLLKSGIKLLCCEMCNRTEWMGSPIPLELDHINGNKYDNRLFNLRIICPNCHATTNTYRGKNIGSYK